Protein AF-A0AAU5P337-F1 (afdb_monomer_lite)

Radius of gyration: 16.89 Å; chains: 1; bounding box: 36×57×41 Å

Foldseek 3Di:
DDPDQWDKDKDWDCDDDPPPPQHTKIFIDGNNFTQWMAGLVGRVAIDGVPHCLLVVLCVVLLCDDPSRDPDDPCSVVSVVVSVCVSVVHPDDPPVPPPPPPVVPPDDD

Structure (mmCIF, N/CA/C/O backbone):
data_AF-A0AAU5P337-F1
#
_entry.id   AF-A0AAU5P337-F1
#
loop_
_atom_site.group_PDB
_atom_site.id
_atom_site.type_symbol
_atom_site.label_atom_id
_atom_site.label_alt_id
_atom_site.label_comp_id
_atom_site.label_asym_id
_atom_site.label_entity_id
_atom_site.label_seq_id
_atom_site.pdbx_PDB_ins_code
_atom_site.Cartn_x
_atom_site.Cartn_y
_atom_site.Cartn_z
_atom_site.occupancy
_atom_site.B_iso_or_equiv
_atom_site.auth_seq_id
_atom_site.auth_comp_id
_atom_site.auth_asym_id
_atom_site.auth_atom_id
_atom_site.pdbx_PDB_model_num
ATOM 1 N N . MET A 1 1 ? -21.782 -4.758 26.496 1.00 41.28 1 MET A N 1
ATOM 2 C CA . MET A 1 1 ? -20.779 -3.850 25.902 1.00 41.28 1 MET A CA 1
ATOM 3 C C . MET A 1 1 ? -20.692 -4.179 24.423 1.00 41.28 1 MET A C 1
ATOM 5 O O . MET A 1 1 ? -20.163 -5.228 24.086 1.00 41.28 1 MET A O 1
ATOM 9 N N . SER A 1 2 ? -21.296 -3.357 23.564 1.00 51.59 2 SER A N 1
ATOM 10 C CA . SER A 1 2 ? -21.122 -3.485 22.115 1.00 51.59 2 SER A CA 1
ATOM 11 C C . SER A 1 2 ? -19.703 -3.025 21.800 1.00 51.59 2 SER A C 1
ATOM 13 O O . SER A 1 2 ? -19.396 -1.854 22.009 1.00 51.59 2 SER A O 1
ATOM 15 N N . ARG A 1 3 ? -18.808 -3.930 21.392 1.00 48.94 3 ARG A N 1
ATOM 16 C CA . ARG A 1 3 ? -17.550 -3.504 20.770 1.00 48.94 3 ARG A CA 1
ATOM 17 C C . ARG A 1 3 ? -17.952 -2.819 19.469 1.00 48.94 3 ARG A C 1
ATOM 19 O O . ARG A 1 3 ? -18.574 -3.464 18.632 1.00 48.94 3 ARG A O 1
ATOM 26 N N . ALA A 1 4 ? -17.663 -1.528 19.328 1.00 57.97 4 ALA A N 1
ATOM 27 C CA . ALA A 1 4 ? -17.612 -0.936 18.000 1.00 57.97 4 ALA A CA 1
ATOM 28 C C . ALA A 1 4 ? -16.667 -1.821 17.176 1.00 57.97 4 ALA A C 1
ATOM 30 O O . ALA A 1 4 ? -15.572 -2.129 17.653 1.00 57.97 4 ALA A O 1
ATOM 31 N N . SER A 1 5 ? -17.119 -2.311 16.022 1.00 65.50 5 SER A N 1
ATOM 32 C CA . SER A 1 5 ? -16.215 -2.869 15.018 1.00 65.50 5 SER A CA 1
ATOM 33 C C . SER A 1 5 ? -15.186 -1.778 14.750 1.00 65.50 5 SER A C 1
ATOM 35 O O . SER A 1 5 ? -15.574 -0.690 14.317 1.00 65.50 5 SER A O 1
ATOM 37 N N . GLY A 1 6 ? -13.932 -1.971 15.152 1.00 73.38 6 GLY A N 1
ATOM 38 C CA . GLY A 1 6 ? -12.950 -0.930 14.903 1.00 73.38 6 GLY A CA 1
ATOM 39 C C . GLY A 1 6 ? -12.652 -0.851 13.409 1.00 73.38 6 GLY A C 1
ATOM 40 O O . GLY A 1 6 ? -12.965 -1.756 12.636 1.00 73.38 6 GLY A O 1
ATOM 41 N N . GLY A 1 7 ? -12.191 0.327 13.000 1.00 87.94 7 GLY A N 1
ATOM 42 C CA . GLY A 1 7 ? -12.037 0.675 11.595 1.00 87.94 7 GLY A CA 1
ATOM 43 C C . GLY A 1 7 ? -10.795 0.058 10.964 1.00 87.94 7 GLY A C 1
ATOM 44 O O . GLY A 1 7 ? -9.827 -0.296 11.646 1.00 87.94 7 GLY A O 1
ATOM 45 N N . GLU A 1 8 ? -10.835 -0.001 9.641 1.00 93.81 8 GLU A N 1
ATOM 46 C CA . GLU A 1 8 ? -9.739 -0.404 8.770 1.00 93.81 8 GLU A CA 1
ATOM 47 C C . GLU A 1 8 ? -9.310 0.802 7.930 1.00 93.81 8 GLU A C 1
ATOM 49 O O . GLU A 1 8 ? -10.153 1.598 7.513 1.00 93.81 8 GLU A O 1
ATOM 54 N N . LEU A 1 9 ? -8.003 0.967 7.722 1.00 94.38 9 LEU A N 1
ATOM 55 C CA . LEU A 1 9 ? -7.424 2.060 6.939 1.00 94.38 9 LEU A CA 1
ATOM 56 C C . LEU A 1 9 ? -6.328 1.509 6.032 1.00 94.38 9 LEU A C 1
ATOM 58 O O . LEU A 1 9 ? -5.388 0.889 6.523 1.00 94.38 9 LEU A O 1
ATOM 62 N N . ALA A 1 10 ? -6.433 1.778 4.735 1.00 94.69 10 ALA A N 1
ATOM 63 C CA . ALA A 1 10 ? -5.391 1.553 3.742 1.00 94.69 10 ALA A CA 1
ATOM 64 C C . ALA A 1 10 ? -4.838 2.926 3.330 1.00 94.69 10 ALA A C 1
ATOM 66 O O . ALA A 1 10 ? -5.605 3.799 2.923 1.00 94.69 10 ALA A O 1
ATOM 67 N N . VAL A 1 11 ? -3.538 3.144 3.508 1.00 93.25 11 VAL A N 1
ATOM 68 C CA . VAL A 1 11 ? -2.886 4.446 3.322 1.00 93.25 11 VAL A CA 1
ATOM 69 C C . VAL A 1 11 ? -1.809 4.310 2.259 1.00 93.25 11 VAL A C 1
ATOM 71 O O . VAL A 1 11 ? -0.882 3.524 2.434 1.00 93.25 11 VAL A O 1
ATOM 74 N N . PHE A 1 12 ? -1.926 5.098 1.194 1.00 90.94 12 PHE A N 1
ATOM 75 C CA . PHE A 1 12 ? -0.897 5.266 0.172 1.00 90.94 12 PHE A CA 1
ATOM 76 C C . PHE A 1 12 ? -0.185 6.600 0.388 1.00 90.94 12 PHE A C 1
ATOM 78 O O . PHE A 1 12 ? -0.835 7.630 0.580 1.00 90.94 12 PHE A O 1
ATOM 85 N N . VAL A 1 13 ? 1.143 6.584 0.344 1.00 87.75 13 VAL A N 1
ATOM 86 C CA . VAL A 1 13 ? 1.988 7.780 0.363 1.00 87.75 13 VAL A CA 1
ATOM 87 C C . VAL A 1 13 ? 2.766 7.796 -0.949 1.00 87.75 13 VAL A C 1
ATOM 89 O O . VAL A 1 13 ? 3.709 7.030 -1.101 1.00 87.75 13 VAL A O 1
ATOM 92 N N . THR A 1 14 ? 2.348 8.628 -1.904 1.00 75.00 14 THR A N 1
ATOM 93 C CA . THR A 1 14 ? 2.892 8.659 -3.277 1.00 75.00 14 THR A CA 1
ATOM 94 C C . THR A 1 14 ? 3.951 9.742 -3.489 1.00 75.00 14 THR A C 1
ATOM 96 O O . THR A 1 14 ? 4.862 9.564 -4.284 1.00 75.00 14 THR A O 1
ATOM 99 N N . GLU A 1 15 ? 3.890 10.848 -2.741 1.00 69.12 15 GLU A N 1
ATOM 100 C CA . GLU A 1 15 ? 4.825 11.975 -2.876 1.00 69.12 15 GLU A CA 1
ATOM 101 C C . GLU A 1 15 ? 5.393 12.402 -1.515 1.00 69.12 15 GLU A C 1
ATOM 103 O O . GLU A 1 15 ? 5.000 13.418 -0.925 1.00 69.12 15 GLU A O 1
ATOM 108 N N . PRO A 1 16 ? 6.332 11.633 -0.953 1.00 61.84 16 PRO A N 1
ATOM 109 C CA . PRO A 1 16 ? 7.034 12.055 0.244 1.00 61.84 16 PRO A CA 1
ATOM 110 C C . PRO A 1 16 ? 7.895 13.280 -0.091 1.00 61.84 16 PRO A C 1
ATOM 112 O O . PRO A 1 16 ? 8.818 13.230 -0.896 1.00 61.84 16 PRO A O 1
ATOM 115 N N . CYS A 1 17 ? 7.566 14.413 0.531 1.00 52.06 17 CYS A N 1
ATOM 116 C CA . CYS A 1 17 ? 8.272 15.689 0.399 1.00 52.06 17 CYS A CA 1
ATOM 117 C C . CYS A 1 17 ? 9.807 15.486 0.292 1.00 52.06 17 CYS A C 1
ATOM 119 O O . CYS A 1 17 ? 10.401 14.910 1.207 1.00 52.06 17 CYS A O 1
ATOM 121 N N . VAL A 1 18 ? 10.441 15.983 -0.788 1.00 51.66 18 VAL A N 1
ATOM 122 C CA . VAL A 1 18 ? 11.848 15.734 -1.227 1.00 51.66 18 VAL A CA 1
ATOM 123 C C . VAL A 1 18 ? 12.895 15.794 -0.101 1.00 51.66 18 VAL A C 1
ATOM 125 O O . VAL A 1 18 ? 13.940 15.152 -0.156 1.00 51.66 18 VAL A O 1
ATOM 128 N N . ALA A 1 19 ? 12.620 16.546 0.963 1.00 56.56 19 ALA A N 1
ATOM 129 C CA . ALA A 1 19 ? 13.494 16.675 2.122 1.00 56.56 19 ALA A CA 1
ATOM 130 C C . ALA A 1 19 ? 13.558 15.436 3.047 1.00 56.56 19 ALA A C 1
ATOM 132 O O . ALA A 1 19 ? 14.375 15.445 3.969 1.00 56.56 19 ALA A O 1
ATOM 133 N N . LYS A 1 20 ? 12.709 14.407 2.876 1.00 50.91 20 LYS A N 1
ATOM 134 C CA . LYS A 1 20 ? 12.522 13.353 3.895 1.00 50.91 20 LYS A CA 1
ATOM 135 C C . LYS A 1 20 ? 13.115 11.965 3.634 1.00 50.91 20 LYS A C 1
ATOM 137 O O . LYS A 1 20 ? 13.039 11.167 4.557 1.00 50.91 20 LYS A O 1
ATOM 142 N N . VAL A 1 21 ? 13.772 11.673 2.505 1.00 56.75 21 VAL A N 1
ATOM 143 C CA . VAL A 1 21 ? 14.495 10.380 2.294 1.00 56.75 21 VAL A CA 1
ATOM 144 C C . VAL A 1 21 ? 13.620 9.139 2.579 1.00 56.75 21 VAL A C 1
ATOM 146 O O . VAL A 1 21 ? 14.101 8.067 2.926 1.00 56.75 21 VAL A O 1
ATOM 149 N N . HIS A 1 22 ? 12.308 9.280 2.472 1.00 63.31 22 HIS A N 1
ATOM 150 C CA . HIS A 1 22 ? 11.375 8.167 2.515 1.00 63.31 22 HIS A CA 1
ATOM 151 C C . HIS A 1 22 ? 10.805 8.117 1.112 1.00 63.31 22 HIS A C 1
ATOM 153 O O . HIS A 1 22 ? 10.319 9.151 0.672 1.00 63.31 22 HIS A O 1
ATOM 159 N N . GLY A 1 23 ? 10.970 7.013 0.387 1.00 72.75 23 GLY A N 1
ATOM 160 C CA . GLY A 1 23 ? 10.268 6.789 -0.871 1.00 72.75 23 GLY A CA 1
ATOM 161 C C . GLY A 1 23 ? 8.783 6.503 -0.636 1.00 72.75 23 GLY A C 1
ATOM 162 O O . GLY A 1 23 ? 8.330 6.502 0.516 1.00 72.75 23 GLY A O 1
ATOM 163 N N . PRO A 1 24 ? 8.009 6.297 -1.710 1.00 86.75 24 PRO A N 1
ATOM 164 C CA . PRO A 1 24 ? 6.599 5.979 -1.588 1.00 86.75 24 PRO A CA 1
ATOM 165 C C . PRO A 1 24 ? 6.379 4.700 -0.772 1.00 86.75 24 PRO A C 1
ATOM 167 O O . PRO A 1 24 ? 7.209 3.782 -0.752 1.00 86.75 24 PRO A O 1
ATOM 170 N N . GLU A 1 25 ? 5.267 4.653 -0.046 1.00 92.19 25 GLU A N 1
ATOM 171 C CA . GLU A 1 25 ? 4.953 3.542 0.851 1.00 92.19 25 GLU A CA 1
ATOM 172 C C . GLU A 1 25 ? 3.453 3.285 0.976 1.00 92.19 25 GLU A C 1
ATOM 174 O O . GLU A 1 25 ? 2.605 4.142 0.705 1.00 92.19 25 GLU A O 1
ATOM 179 N N . PHE A 1 26 ? 3.138 2.082 1.447 1.00 95.00 26 PHE A N 1
ATOM 180 C CA . PHE A 1 26 ? 1.795 1.674 1.811 1.00 95.00 26 PHE A CA 1
ATOM 181 C C . PHE A 1 26 ? 1.745 1.184 3.256 1.00 95.00 26 PHE A C 1
ATOM 183 O O . PHE A 1 26 ? 2.618 0.434 3.701 1.00 95.00 26 PHE A O 1
ATOM 190 N N . ALA A 1 27 ? 0.674 1.540 3.965 1.00 96.50 27 ALA A N 1
ATOM 191 C CA . ALA A 1 27 ? 0.387 1.038 5.301 1.00 96.50 27 ALA A CA 1
ATOM 192 C C . ALA A 1 27 ? -1.094 0.665 5.461 1.00 96.50 27 ALA A C 1
ATOM 194 O O . ALA A 1 27 ? -1.995 1.450 5.167 1.00 96.50 27 ALA A O 1
ATOM 195 N N . TYR A 1 28 ? -1.341 -0.527 6.000 1.00 97.38 28 TYR A N 1
ATOM 196 C CA . TYR A 1 28 ? -2.658 -1.033 6.356 1.00 97.38 28 TYR A CA 1
ATOM 197 C C . TYR A 1 28 ? -2.797 -1.153 7.875 1.00 97.38 28 TYR A C 1
ATOM 199 O O . TYR A 1 28 ? -2.027 -1.850 8.549 1.00 97.38 28 TYR A O 1
ATOM 207 N N . TYR A 1 29 ? -3.816 -0.486 8.412 1.00 96.56 29 TYR A N 1
ATOM 208 C CA . TYR A 1 29 ? -4.160 -0.487 9.825 1.00 96.56 29 TYR A CA 1
ATOM 209 C C . TYR A 1 29 ? -5.522 -1.129 10.062 1.00 96.56 29 TYR A C 1
ATOM 211 O O . TYR A 1 29 ? -6.482 -0.871 9.340 1.00 96.56 29 TYR A O 1
ATOM 219 N N . ARG A 1 30 ? -5.628 -1.874 11.161 1.00 95.38 30 ARG A N 1
ATOM 220 C CA . ARG A 1 30 ? -6.896 -2.376 11.704 1.00 95.38 30 ARG A CA 1
ATOM 221 C C . ARG A 1 30 ? -6.939 -2.096 13.195 1.00 95.38 30 ARG A C 1
ATOM 223 O O . ARG A 1 30 ? -5.966 -2.363 13.903 1.00 95.38 30 ARG A O 1
ATOM 230 N N . ASP A 1 31 ? -8.038 -1.522 13.675 1.00 92.88 31 ASP A N 1
ATOM 231 C CA . ASP A 1 31 ? -8.217 -1.159 15.089 1.00 92.88 31 ASP A CA 1
ATOM 232 C C . ASP A 1 31 ? -7.082 -0.263 15.642 1.00 92.88 31 ASP A C 1
ATOM 234 O O . ASP A 1 31 ? -6.679 -0.376 16.804 1.00 92.88 31 ASP A O 1
ATOM 238 N N . GLY A 1 32 ? -6.522 0.607 14.792 1.00 91.19 32 GLY A N 1
ATOM 239 C CA . GLY A 1 32 ? -5.405 1.496 15.138 1.00 91.19 32 GLY A CA 1
ATOM 240 C C . GLY A 1 32 ? -4.038 0.809 15.254 1.00 91.19 32 GLY A C 1
ATOM 241 O O . GLY A 1 32 ? -3.101 1.404 15.785 1.00 91.19 32 GLY A O 1
ATOM 242 N N . ARG A 1 33 ? -3.901 -0.437 14.789 1.00 94.81 33 ARG A N 1
ATOM 243 C CA . ARG A 1 33 ? -2.638 -1.191 14.781 1.00 94.81 33 ARG A CA 1
ATOM 244 C C . ARG A 1 33 ? -2.163 -1.411 13.357 1.00 94.81 33 ARG A C 1
ATOM 246 O O . ARG A 1 33 ? -2.975 -1.756 12.507 1.00 94.81 33 ARG A O 1
ATOM 253 N N . LEU A 1 34 ? -0.862 -1.250 13.124 1.00 97.06 34 LEU A N 1
ATOM 254 C CA . LEU A 1 34 ? -0.239 -1.568 11.841 1.00 97.06 34 LEU A CA 1
ATOM 255 C C . LEU A 1 34 ? -0.288 -3.082 11.619 1.00 97.06 34 LEU A C 1
ATOM 257 O O . LEU A 1 34 ? 0.387 -3.838 12.325 1.00 97.06 34 LEU A O 1
ATOM 261 N N . VAL A 1 35 ? -1.098 -3.505 10.655 1.00 97.75 35 VAL A N 1
ATOM 262 C CA . VAL A 1 35 ? -1.226 -4.910 10.270 1.00 97.75 35 VAL A CA 1
ATOM 263 C C . VAL A 1 35 ? -0.165 -5.256 9.242 1.00 97.75 35 VAL A C 1
ATOM 265 O O . VAL A 1 35 ? 0.595 -6.189 9.469 1.00 97.75 35 VAL A O 1
ATOM 268 N N . SER A 1 36 ? -0.070 -4.485 8.162 1.00 97.88 36 SER A N 1
ATOM 269 C CA . SER A 1 36 ? 0.911 -4.707 7.101 1.00 97.88 36 SER A CA 1
ATOM 270 C C . SER A 1 36 ? 1.374 -3.375 6.520 1.00 97.88 36 SER A C 1
ATOM 272 O O . SER A 1 36 ? 0.618 -2.407 6.536 1.00 97.88 36 SER A O 1
ATOM 274 N N . GLY A 1 37 ? 2.595 -3.309 6.012 1.00 96.69 37 GLY A N 1
ATOM 275 C CA . GLY A 1 37 ? 3.099 -2.150 5.283 1.00 96.69 37 GLY 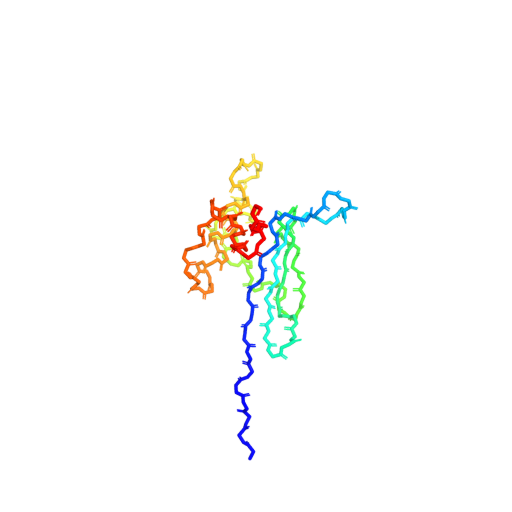A CA 1
ATOM 276 C C . GLY A 1 37 ? 4.334 -2.500 4.467 1.00 96.69 37 GLY A C 1
ATOM 277 O O . GLY A 1 37 ? 5.043 -3.447 4.813 1.00 96.69 37 GLY A O 1
ATOM 278 N N . ILE A 1 38 ? 4.570 -1.754 3.391 1.00 95.44 38 ILE A N 1
ATOM 279 C CA . ILE A 1 38 ? 5.705 -1.936 2.478 1.00 95.44 38 ILE A CA 1
ATOM 280 C C . ILE A 1 38 ? 6.227 -0.578 2.002 1.00 95.44 38 ILE A C 1
ATOM 282 O O . ILE A 1 38 ? 5.455 0.367 1.846 1.00 95.44 38 ILE A O 1
ATOM 286 N N . SER A 1 39 ? 7.526 -0.509 1.714 1.00 92.38 39 SER A N 1
ATOM 287 C CA . SER A 1 39 ? 8.099 0.551 0.879 1.00 92.38 39 SER A CA 1
ATOM 288 C C . SER A 1 39 ? 8.034 0.121 -0.582 1.00 92.38 39 SER A C 1
ATOM 290 O O . SER A 1 39 ? 8.308 -1.040 -0.893 1.00 92.38 39 SER A O 1
ATOM 292 N N . PHE A 1 40 ? 7.714 1.054 -1.474 1.00 90.31 40 PHE A N 1
ATOM 293 C CA . PHE A 1 40 ? 7.605 0.772 -2.904 1.00 90.31 40 PHE A CA 1
ATOM 294 C C . PHE A 1 40 ? 8.969 0.541 -3.561 1.00 90.31 40 PHE A C 1
ATOM 296 O O . PHE A 1 40 ? 9.073 -0.192 -4.539 1.00 90.31 40 PHE A O 1
ATOM 303 N N . GLU A 1 41 ? 10.032 1.081 -2.959 1.00 88.12 41 GLU A N 1
ATOM 304 C CA . GLU A 1 41 ? 11.427 0.847 -3.352 1.00 88.12 41 GLU A CA 1
ATOM 305 C C . GLU A 1 41 ? 11.929 -0.543 -2.924 1.00 88.12 41 GLU A C 1
ATOM 307 O O . GLU A 1 41 ? 13.009 -0.990 -3.311 1.00 88.12 41 GLU A O 1
ATOM 312 N N . SER A 1 42 ? 11.202 -1.225 -2.037 1.00 90.00 42 SER A N 1
ATOM 313 C CA . SER A 1 42 ? 11.613 -2.501 -1.446 1.00 90.00 42 SER A CA 1
ATOM 314 C C . SER A 1 42 ? 10.402 -3.378 -1.084 1.00 90.00 42 SER A C 1
ATOM 316 O O . SER A 1 42 ? 10.274 -3.811 0.065 1.00 90.00 42 SER A O 1
ATOM 318 N N . PRO A 1 43 ? 9.528 -3.715 -2.057 1.00 91.12 43 PRO A N 1
ATOM 319 C CA . PRO A 1 43 ? 8.219 -4.329 -1.803 1.00 91.12 43 PRO A CA 1
ATOM 320 C C . PRO A 1 43 ? 8.297 -5.766 -1.261 1.00 91.12 43 PRO A C 1
ATOM 322 O O . PRO A 1 43 ? 7.318 -6.300 -0.749 1.00 91.12 43 PRO A O 1
ATOM 325 N N . SER A 1 44 ? 9.474 -6.399 -1.323 1.00 92.44 44 SER A N 1
ATOM 326 C CA . SER A 1 44 ? 9.727 -7.713 -0.709 1.00 92.44 44 SER A CA 1
ATOM 327 C C . SER A 1 44 ? 9.899 -7.660 0.818 1.00 92.44 44 SER A C 1
ATOM 329 O O . SER A 1 44 ? 9.907 -8.709 1.464 1.00 92.44 44 SER A O 1
ATOM 331 N N . TYR A 1 45 ? 10.060 -6.469 1.405 1.00 92.75 45 TYR A N 1
ATOM 332 C CA . TYR A 1 45 ? 10.323 -6.282 2.833 1.00 92.75 45 TYR A CA 1
ATOM 333 C C . TYR A 1 45 ? 9.113 -5.658 3.537 1.00 92.75 45 TYR A C 1
ATOM 335 O O . TYR A 1 45 ? 9.004 -4.440 3.665 1.00 92.75 45 TYR A O 1
ATOM 343 N N . GLY A 1 46 ? 8.207 -6.514 4.010 1.00 94.75 46 GLY A N 1
ATOM 344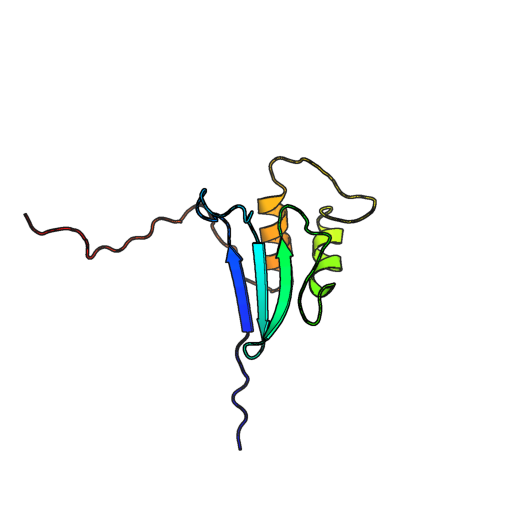 C CA . GLY A 1 46 ? 7.023 -6.099 4.761 1.00 94.75 46 GLY A CA 1
ATOM 345 C C . GLY A 1 46 ? 7.285 -5.793 6.240 1.00 94.75 46 GLY A C 1
ATOM 346 O O . GLY A 1 46 ? 8.188 -6.354 6.868 1.00 94.75 46 GLY A O 1
ATOM 347 N N . VAL A 1 47 ? 6.445 -4.936 6.821 1.00 96.44 47 VAL A N 1
ATOM 348 C CA . VAL A 1 47 ? 6.407 -4.597 8.256 1.00 96.44 47 VAL A CA 1
ATOM 349 C C . VAL A 1 47 ? 5.000 -4.784 8.832 1.00 96.44 47 VAL A C 1
ATOM 351 O O . VAL A 1 47 ? 4.030 -4.909 8.094 1.00 96.44 47 VAL A O 1
ATOM 354 N N . GLY A 1 48 ? 4.869 -4.774 10.162 1.00 96.88 48 GLY A N 1
ATOM 355 C CA . GLY A 1 48 ? 3.585 -4.924 10.857 1.00 96.88 48 GLY A CA 1
ATOM 356 C C . GLY A 1 48 ? 3.408 -6.295 11.508 1.00 96.88 48 GLY A C 1
ATOM 357 O O . GLY A 1 48 ? 4.361 -7.062 11.641 1.00 96.88 48 GLY A O 1
ATOM 358 N N . THR A 1 49 ? 2.195 -6.583 11.984 1.00 97.44 49 THR A N 1
ATOM 359 C CA . THR A 1 49 ? 1.879 -7.874 12.622 1.00 97.44 49 THR A CA 1
ATOM 360 C C . THR A 1 49 ? 1.687 -9.018 11.628 1.00 97.44 49 THR A C 1
ATOM 362 O O . THR A 1 49 ? 1.819 -10.173 12.020 1.00 97.44 49 THR A O 1
ATOM 365 N N . GLU A 1 50 ? 1.367 -8.698 10.376 1.00 97.56 50 GLU A N 1
ATOM 366 C CA . GLU A 1 50 ? 1.188 -9.614 9.244 1.00 97.56 50 GLU A CA 1
ATOM 367 C C . GLU A 1 50 ? 2.006 -9.071 8.046 1.00 97.56 50 GLU A C 1
ATOM 369 O O . GLU A 1 50 ? 1.442 -8.567 7.068 1.00 97.56 50 GLU A O 1
ATOM 374 N N . PRO A 1 51 ? 3.353 -9.082 8.132 1.00 97.00 51 PRO A N 1
ATOM 375 C CA . PRO A 1 51 ? 4.210 -8.426 7.143 1.00 97.00 51 PRO A CA 1
ATOM 376 C C . PRO A 1 51 ? 4.133 -9.081 5.756 1.00 97.00 51 PRO A C 1
ATOM 378 O O . PRO A 1 51 ? 4.254 -8.389 4.751 1.00 97.00 51 PRO A O 1
ATOM 381 N N . GLU A 1 52 ? 3.864 -10.384 5.672 1.00 96.94 52 GLU A N 1
ATOM 382 C CA . GLU A 1 52 ? 3.689 -11.106 4.405 1.00 96.94 52 GLU A CA 1
ATOM 383 C C . GLU A 1 52 ? 2.286 -11.000 3.774 1.00 96.94 52 GLU A C 1
ATOM 385 O O . GLU A 1 52 ? 2.045 -11.619 2.736 1.00 96.94 52 GLU A O 1
ATOM 390 N N . LEU A 1 53 ? 1.357 -10.230 4.358 1.00 97.38 53 LEU A N 1
ATOM 391 C CA . LEU A 1 53 ? -0.045 -10.165 3.912 1.00 97.38 53 LEU A CA 1
ATOM 392 C C . LEU A 1 53 ? -0.192 -9.850 2.413 1.00 97.38 53 LEU A C 1
ATOM 394 O O . LEU A 1 53 ? -1.023 -10.451 1.735 1.00 97.38 53 LEU A O 1
ATOM 398 N N . LEU A 1 54 ? 0.630 -8.932 1.898 1.00 96.75 54 LEU A N 1
ATOM 399 C CA . LEU A 1 54 ? 0.584 -8.483 0.503 1.00 96.75 54 LEU A CA 1
ATOM 400 C C . LEU A 1 54 ? 1.419 -9.344 -0.452 1.00 96.75 54 LEU A C 1
ATOM 402 O O . LEU A 1 54 ? 1.294 -9.195 -1.667 1.00 96.75 54 LEU A O 1
ATOM 406 N N . ALA A 1 55 ? 2.244 -10.262 0.058 1.00 96.25 55 ALA A N 1
ATOM 407 C CA . ALA A 1 55 ? 3.163 -11.032 -0.776 1.00 96.25 55 ALA A CA 1
ATOM 408 C C . ALA A 1 55 ? 2.461 -11.805 -1.913 1.00 96.25 55 ALA A C 1
ATOM 410 O O . ALA A 1 55 ? 2.968 -11.769 -3.035 1.00 96.25 55 ALA A O 1
ATOM 411 N N . PRO A 1 56 ? 1.288 -12.446 -1.709 1.00 96.44 56 PRO A N 1
ATOM 412 C CA . PRO A 1 56 ? 0.581 -13.115 -2.800 1.00 96.44 56 PRO A CA 1
ATOM 413 C C . PRO A 1 56 ? 0.140 -12.159 -3.915 1.00 96.44 56 PRO A C 1
ATOM 415 O O . PRO A 1 56 ? 0.290 -12.493 -5.088 1.00 96.44 56 PRO A O 1
ATOM 418 N N . ALA A 1 57 ? -0.366 -10.973 -3.561 1.00 96.44 57 ALA A N 1
ATOM 419 C CA . ALA A 1 57 ? -0.818 -9.975 -4.531 1.00 96.44 57 ALA A CA 1
ATOM 420 C C . ALA A 1 57 ? 0.361 -9.403 -5.331 1.00 96.44 57 ALA A C 1
ATOM 422 O O . ALA A 1 57 ? 0.322 -9.369 -6.558 1.00 96.44 57 ALA A O 1
ATOM 423 N N . LEU A 1 58 ? 1.447 -9.045 -4.641 1.00 95.88 58 LEU A N 1
ATOM 424 C CA . LEU A 1 58 ? 2.663 -8.528 -5.271 1.00 95.88 58 LEU A CA 1
ATOM 425 C C . LEU A 1 58 ? 3.342 -9.583 -6.159 1.00 95.88 58 LEU A C 1
ATOM 427 O O . LEU A 1 58 ? 3.830 -9.259 -7.237 1.00 95.88 58 LEU A O 1
ATOM 431 N N . THR A 1 59 ? 3.334 -10.855 -5.747 1.00 96.25 59 THR A N 1
ATOM 432 C CA . THR A 1 59 ? 3.869 -11.957 -6.567 1.00 96.25 59 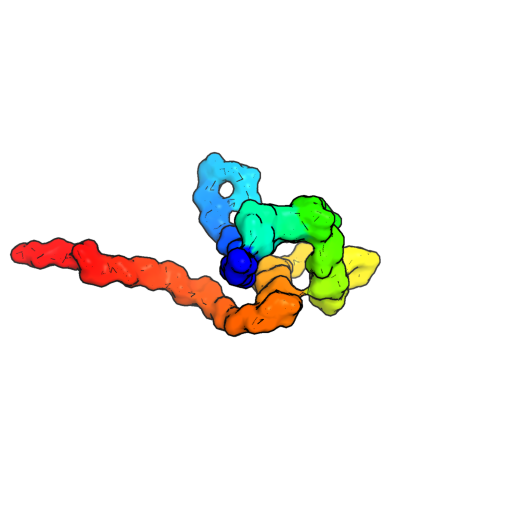THR A CA 1
ATOM 433 C C . THR A 1 59 ? 3.023 -12.163 -7.822 1.00 96.25 59 THR A C 1
ATOM 435 O O . THR A 1 59 ? 3.566 -12.311 -8.911 1.00 96.25 59 THR A O 1
ATOM 438 N N . ALA A 1 60 ? 1.691 -12.150 -7.696 1.00 95.38 60 ALA A N 1
ATOM 439 C CA . ALA A 1 60 ? 0.787 -12.303 -8.838 1.00 95.38 60 ALA A CA 1
ATOM 440 C C . ALA A 1 60 ? 0.921 -11.158 -9.856 1.00 95.38 60 ALA A C 1
ATOM 442 O O . ALA A 1 60 ? 0.720 -11.375 -11.048 1.00 95.38 60 ALA A O 1
ATOM 443 N N . ALA A 1 61 ? 1.292 -9.966 -9.388 1.00 93.88 61 ALA A N 1
ATOM 444 C CA . ALA A 1 61 ? 1.595 -8.806 -10.215 1.00 93.88 61 ALA A CA 1
ATOM 445 C C . ALA A 1 61 ? 3.037 -8.790 -10.766 1.00 93.88 61 ALA A C 1
ATOM 447 O O . ALA A 1 61 ? 3.417 -7.832 -11.431 1.00 93.88 61 ALA A O 1
ATOM 448 N N . GLY A 1 62 ? 3.855 -9.812 -10.489 1.00 94.50 62 GLY A N 1
ATOM 449 C CA . GLY A 1 62 ? 5.241 -9.871 -10.963 1.00 94.50 62 GLY A CA 1
ATOM 450 C C . GLY A 1 62 ? 6.165 -8.827 -10.326 1.00 94.50 62 GLY A C 1
ATOM 451 O O . GLY A 1 62 ? 7.182 -8.487 -10.913 1.00 94.50 62 GLY A O 1
ATOM 452 N N . LEU A 1 63 ? 5.827 -8.307 -9.141 1.00 93.75 63 LEU A N 1
ATOM 453 C CA . LEU A 1 63 ? 6.605 -7.268 -8.446 1.00 93.75 63 LEU A CA 1
ATOM 454 C C . LEU A 1 63 ? 7.631 -7.844 -7.461 1.00 93.75 63 LEU A C 1
ATOM 456 O O . LEU A 1 63 ? 8.584 -7.174 -7.075 1.00 93.75 63 LEU A O 1
ATOM 460 N N . ILE A 1 64 ? 7.423 -9.085 -7.013 1.00 93.81 64 ILE A N 1
ATOM 461 C CA . ILE A 1 64 ? 8.330 -9.801 -6.112 1.00 93.81 64 ILE A CA 1
ATOM 462 C C . ILE A 1 64 ? 8.419 -11.280 -6.504 1.00 93.81 64 ILE A C 1
ATOM 464 O O . ILE A 1 64 ? 7.521 -11.823 -7.147 1.00 93.81 64 ILE A O 1
ATOM 468 N N . GLY A 1 65 ? 9.479 -11.954 -6.057 1.00 91.19 65 GLY A N 1
ATOM 469 C CA . GLY A 1 65 ? 9.691 -13.380 -6.311 1.00 91.19 65 GLY A CA 1
ATOM 470 C C . GLY A 1 65 ? 10.596 -13.667 -7.518 1.00 91.19 65 GLY A C 1
ATOM 471 O O . GLY A 1 65 ? 11.226 -12.759 -8.053 1.00 91.19 65 GLY A O 1
ATOM 472 N N . PRO A 1 66 ? 10.733 -14.946 -7.911 1.00 90.06 66 PRO A N 1
ATOM 473 C CA . PRO A 1 66 ? 11.697 -15.371 -8.931 1.00 90.06 66 PRO A CA 1
ATOM 474 C C . PRO A 1 66 ? 11.349 -14.896 -10.346 1.00 90.06 66 PRO A C 1
ATOM 476 O O . PRO A 1 66 ? 12.249 -14.768 -11.170 1.00 90.06 66 PRO A O 1
ATOM 479 N N . ASP A 1 67 ? 10.068 -14.639 -10.604 1.00 88.94 67 ASP A N 1
ATOM 480 C CA . ASP A 1 67 ? 9.544 -14.184 -11.893 1.00 88.94 67 ASP A CA 1
ATOM 481 C C . ASP A 1 67 ? 9.299 -12.663 -11.907 1.00 88.94 67 ASP A C 1
ATOM 483 O O . ASP A 1 67 ? 8.537 -12.173 -12.735 1.00 88.94 67 ASP A O 1
ATOM 487 N N . ALA A 1 68 ? 9.896 -11.922 -10.963 1.00 88.50 68 ALA A N 1
ATOM 488 C CA . ALA A 1 68 ? 9.698 -10.484 -10.863 1.00 88.50 68 ALA A CA 1
ATOM 489 C C . ALA A 1 68 ? 10.276 -9.747 -12.079 1.00 88.50 68 ALA A C 1
ATOM 491 O O . ALA A 1 68 ? 11.418 -9.983 -12.487 1.00 88.50 68 ALA A O 1
ATOM 492 N N . GLU A 1 69 ? 9.494 -8.821 -12.619 1.00 83.88 69 GLU A N 1
ATOM 493 C CA . GLU A 1 69 ? 9.908 -7.911 -13.679 1.00 83.88 69 GLU A CA 1
ATOM 494 C C . GLU A 1 69 ? 10.454 -6.644 -13.016 1.00 83.88 69 GLU A C 1
ATOM 496 O O . GLU A 1 69 ? 9.690 -5.810 -12.554 1.00 83.88 69 GLU A O 1
ATOM 501 N N . ILE A 1 70 ? 11.780 -6.548 -12.887 1.00 74.75 70 ILE A N 1
ATOM 502 C CA . ILE A 1 70 ? 12.451 -5.433 -12.199 1.00 74.75 70 ILE A CA 1
ATOM 503 C C . ILE A 1 70 ? 12.743 -4.301 -13.194 1.00 74.75 70 ILE A C 1
ATOM 505 O O . ILE A 1 70 ? 13.101 -4.578 -14.342 1.00 74.75 70 ILE A O 1
ATOM 509 N N . ASP A 1 71 ? 12.676 -3.054 -12.719 1.00 68.69 71 ASP A N 1
ATOM 510 C CA . ASP A 1 71 ? 13.058 -1.827 -13.437 1.00 68.69 71 ASP A CA 1
ATOM 511 C C . ASP A 1 71 ? 12.110 -1.466 -14.592 1.00 68.69 71 ASP A C 1
ATOM 513 O O . ASP A 1 71 ? 12.545 -0.958 -15.633 1.00 68.69 71 ASP A O 1
ATOM 517 N N . LEU A 1 72 ? 10.811 -1.727 -14.430 1.00 71.38 72 LEU A N 1
ATOM 518 C CA . LEU A 1 72 ? 9.811 -1.183 -15.340 1.00 71.38 72 LEU A CA 1
ATOM 519 C C . LEU A 1 72 ? 9.376 0.204 -14.864 1.00 71.38 72 LEU A C 1
ATOM 521 O O . LEU A 1 72 ? 9.195 0.453 -13.674 1.00 71.38 72 LEU A O 1
ATOM 525 N N . ASP A 1 73 ? 9.172 1.116 -15.815 1.00 76.50 73 ASP A N 1
ATOM 526 C CA . ASP A 1 73 ? 8.745 2.490 -15.522 1.00 76.50 73 ASP A CA 1
ATOM 527 C C . ASP A 1 73 ? 7.350 2.554 -14.845 1.00 76.50 73 ASP A C 1
ATOM 529 O 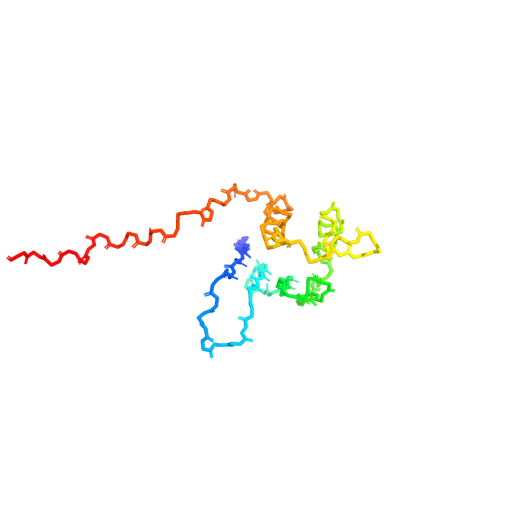O . ASP A 1 73 ? 6.954 3.614 -14.367 1.00 76.50 73 ASP A O 1
ATOM 533 N N . ASP A 1 74 ? 6.600 1.441 -14.795 1.00 81.44 74 ASP A N 1
ATOM 534 C CA . ASP A 1 74 ? 5.245 1.332 -14.230 1.00 81.44 74 ASP A CA 1
ATOM 535 C C . ASP A 1 74 ? 5.154 0.596 -12.876 1.00 81.44 74 ASP A C 1
ATOM 537 O O . ASP A 1 74 ? 4.045 0.306 -12.416 1.00 81.44 74 ASP A O 1
ATOM 541 N N . ASP A 1 75 ? 6.277 0.295 -12.213 1.00 85.88 75 ASP A N 1
ATOM 542 C CA . ASP A 1 75 ? 6.293 -0.518 -10.983 1.00 85.88 75 ASP A CA 1
ATOM 543 C C . ASP A 1 75 ? 5.392 0.049 -9.871 1.00 85.88 75 ASP A C 1
ATOM 545 O O . ASP A 1 75 ? 4.641 -0.697 -9.239 1.00 85.88 75 ASP A O 1
ATOM 549 N N . GLU A 1 76 ? 5.410 1.365 -9.642 1.00 87.75 76 GLU A N 1
ATOM 550 C CA . GLU A 1 76 ? 4.581 2.007 -8.612 1.00 87.75 76 GLU A CA 1
ATOM 551 C C . GLU A 1 76 ? 3.085 1.927 -8.937 1.00 87.75 76 GLU A C 1
ATOM 553 O O . GLU A 1 76 ? 2.275 1.581 -8.073 1.00 87.75 76 GLU A O 1
ATOM 558 N N . GLU A 1 77 ? 2.697 2.180 -10.191 1.00 88.25 77 GLU A N 1
ATOM 559 C CA . GLU A 1 77 ? 1.301 2.044 -10.620 1.00 88.25 77 GLU A CA 1
ATOM 560 C C . GLU A 1 77 ? 0.815 0.605 -10.450 1.00 88.25 77 GLU A C 1
ATOM 562 O O . GLU A 1 77 ? -0.301 0.358 -9.979 1.00 88.25 77 GLU A O 1
ATOM 567 N N . ARG A 1 78 ? 1.658 -0.363 -10.810 1.00 91.38 78 ARG A N 1
ATOM 568 C CA . ARG A 1 78 ? 1.354 -1.785 -10.671 1.00 91.38 78 ARG A CA 1
ATOM 569 C C . ARG A 1 78 ? 1.222 -2.191 -9.206 1.00 91.38 78 ARG A C 1
ATOM 571 O O . ARG A 1 78 ? 0.315 -2.957 -8.873 1.00 91.38 78 ARG A O 1
ATOM 578 N N . GLN A 1 79 ? 2.063 -1.645 -8.326 1.00 91.94 79 GLN A N 1
ATOM 579 C CA . GLN A 1 79 ? 1.950 -1.821 -6.876 1.00 91.94 79 GLN A CA 1
ATOM 580 C C . GLN A 1 79 ? 0.622 -1.267 -6.348 1.00 91.94 79 GLN A C 1
ATOM 582 O O . GLN A 1 79 ? -0.101 -1.986 -5.655 1.00 91.94 79 GLN A O 1
ATOM 587 N N . VAL A 1 80 ? 0.247 -0.037 -6.718 1.00 92.06 80 VAL A N 1
ATOM 588 C CA . VAL A 1 80 ? -1.030 0.572 -6.301 1.00 92.06 80 VAL A CA 1
ATOM 589 C C . VAL A 1 80 ? -2.220 -0.257 -6.771 1.00 92.06 80 VAL A C 1
ATOM 591 O O . VAL A 1 80 ? -3.129 -0.512 -5.977 1.00 92.06 80 VAL A O 1
ATOM 594 N N . ARG A 1 81 ? -2.213 -0.718 -8.026 1.00 92.69 81 ARG A N 1
ATOM 595 C CA . ARG A 1 81 ? -3.282 -1.563 -8.583 1.00 92.69 81 ARG A CA 1
ATOM 596 C C . ARG A 1 81 ? -3.395 -2.887 -7.834 1.00 92.69 81 ARG A C 1
ATOM 598 O O . ARG A 1 81 ? -4.469 -3.207 -7.339 1.00 92.69 81 ARG A O 1
ATOM 605 N N . ALA A 1 82 ? -2.285 -3.607 -7.661 1.00 94.69 82 ALA A N 1
ATOM 606 C CA . ALA A 1 82 ? -2.276 -4.893 -6.965 1.00 94.69 82 ALA A CA 1
ATOM 607 C C . ALA A 1 82 ? -2.782 -4.779 -5.515 1.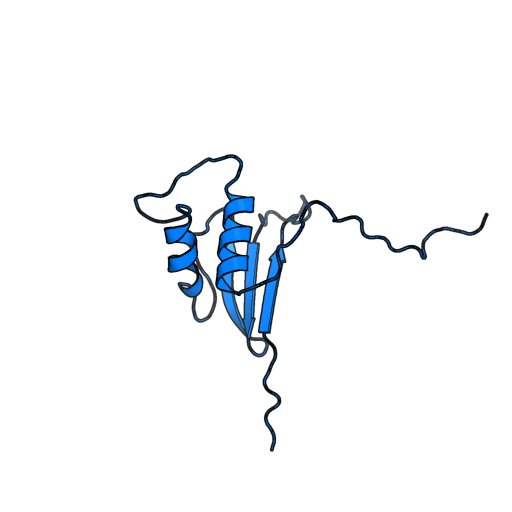00 94.69 82 ALA A C 1
ATOM 609 O O . ALA A 1 82 ? -3.531 -5.637 -5.044 1.00 94.69 82 ALA A O 1
ATOM 610 N N . ILE A 1 83 ? -2.397 -3.712 -4.809 1.00 94.88 83 ILE A N 1
ATOM 611 C CA . ILE A 1 83 ? -2.842 -3.453 -3.434 1.00 94.88 83 ILE A CA 1
ATOM 612 C C . ILE A 1 83 ? -4.322 -3.051 -3.407 1.00 94.88 83 ILE A C 1
ATOM 614 O O . ILE A 1 83 ? -5.079 -3.554 -2.576 1.00 94.88 83 ILE A O 1
ATOM 618 N N . SER A 1 84 ? -4.754 -2.177 -4.316 1.00 94.12 84 SER A N 1
ATOM 619 C CA . SER A 1 84 ? -6.151 -1.736 -4.406 1.00 94.12 84 SER A CA 1
ATOM 620 C C . SER A 1 84 ? -7.088 -2.904 -4.703 1.00 94.12 84 SER A C 1
ATOM 622 O O . SER A 1 84 ? -8.083 -3.075 -3.997 1.00 94.12 84 SER A O 1
ATOM 624 N N . ASP A 1 85 ? -6.719 -3.766 -5.651 1.00 94.81 85 ASP A N 1
ATOM 625 C CA . ASP A 1 85 ? -7.458 -4.985 -5.986 1.00 94.81 85 ASP A CA 1
ATOM 626 C C . ASP A 1 85 ? -7.529 -5.948 -4.796 1.00 94.81 85 ASP A C 1
ATO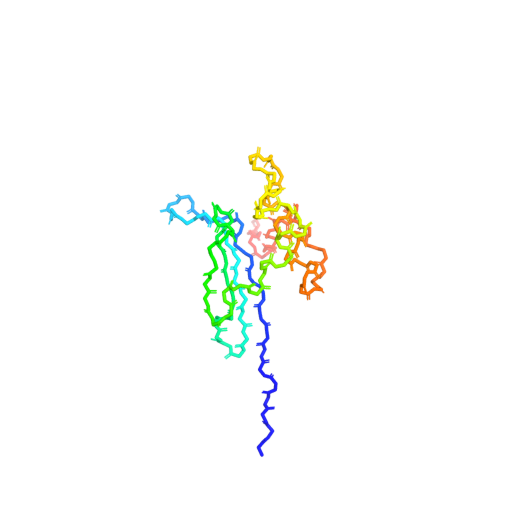M 628 O O . ASP A 1 85 ? -8.591 -6.497 -4.498 1.00 94.81 85 ASP A O 1
ATOM 632 N N . PHE A 1 86 ? -6.417 -6.124 -4.073 1.00 95.38 86 PHE A N 1
ATOM 633 C CA . PHE A 1 86 ? -6.362 -6.990 -2.893 1.00 95.38 86 PHE A CA 1
ATOM 634 C C . PHE A 1 86 ? -7.344 -6.552 -1.797 1.00 95.38 86 PHE A C 1
ATOM 636 O O . PHE A 1 86 ? -7.999 -7.394 -1.179 1.00 95.38 86 PHE A O 1
ATOM 643 N N . PHE A 1 87 ? -7.468 -5.244 -1.565 1.00 93.50 87 PHE A N 1
ATOM 644 C CA . PHE A 1 87 ? -8.383 -4.682 -0.567 1.00 93.50 87 PHE A CA 1
ATOM 645 C C . PHE A 1 87 ? -9.791 -4.386 -1.111 1.00 93.50 87 PHE A C 1
ATOM 647 O O . PHE A 1 87 ? -10.666 -3.995 -0.336 1.00 93.50 87 PHE A O 1
ATOM 654 N N . GLY A 1 88 ? -10.034 -4.572 -2.412 1.00 92.56 88 GLY A N 1
ATOM 655 C CA . GLY A 1 88 ? -11.298 -4.207 -3.057 1.00 92.56 88 GLY A CA 1
ATOM 656 C C . GLY A 1 88 ? -11.589 -2.704 -2.991 1.00 92.56 88 GLY A C 1
ATOM 657 O O . GLY A 1 88 ? -12.745 -2.307 -2.822 1.00 92.56 88 GLY A O 1
ATOM 658 N N . LEU A 1 89 ? -10.544 -1.875 -3.056 1.00 88.94 89 LEU A N 1
ATOM 659 C CA . LEU A 1 89 ? -10.669 -0.420 -3.070 1.00 88.94 89 LEU A CA 1
ATOM 660 C C . LEU A 1 89 ? -11.218 0.048 -4.426 1.00 88.94 89 LEU A C 1
ATOM 662 O O . LEU A 1 89 ? -10.984 -0.609 -5.441 1.00 88.94 89 LEU A O 1
ATOM 666 N N . PRO A 1 90 ? -11.954 1.173 -4.471 1.00 83.06 90 PRO A N 1
ATOM 667 C CA . PRO A 1 90 ? -12.287 1.801 -5.745 1.00 83.06 90 PRO A CA 1
ATOM 668 C C . PRO A 1 90 ? -11.004 2.164 -6.503 1.00 83.06 90 PRO A C 1
ATOM 670 O O . PRO A 1 90 ? -9.987 2.463 -5.875 1.00 83.06 90 PRO A O 1
ATOM 673 N N . GLU A 1 91 ? -11.062 2.159 -7.837 1.00 71.81 91 GLU A N 1
ATOM 674 C CA . GLU A 1 91 ? -9.941 2.606 -8.666 1.00 71.81 91 GLU A CA 1
ATOM 675 C C . GLU A 1 91 ? -9.532 4.022 -8.240 1.00 71.81 91 GLU A C 1
ATOM 677 O O . GLU A 1 91 ? -10.347 4.948 -8.235 1.00 71.81 91 GLU A O 1
ATOM 682 N N . LEU A 1 92 ? -8.276 4.164 -7.816 1.00 64.69 92 LEU A N 1
ATOM 683 C CA . LEU A 1 92 ? -7.710 5.447 -7.432 1.00 64.69 92 LEU A CA 1
ATOM 684 C C . LEU A 1 92 ? -7.219 6.135 -8.704 1.00 64.69 92 LEU A C 1
ATOM 686 O O . LEU A 1 92 ? -6.227 5.713 -9.295 1.00 64.69 92 LEU A O 1
ATOM 690 N N . ASP A 1 93 ? -7.918 7.186 -9.125 1.00 61.91 93 ASP A N 1
ATOM 691 C CA . ASP A 1 93 ? -7.418 8.078 -10.165 1.00 61.91 93 ASP A CA 1
ATOM 692 C C . ASP A 1 93 ? -6.334 8.977 -9.553 1.00 61.91 93 ASP A C 1
ATOM 694 O O . ASP A 1 93 ? -6.618 9.955 -8.864 1.00 61.91 93 ASP A O 1
ATOM 698 N N . LEU A 1 94 ? -5.068 8.595 -9.739 1.00 57.06 94 LEU A N 1
ATOM 699 C CA . LEU A 1 94 ? -3.915 9.358 -9.247 1.00 57.06 94 LEU A CA 1
ATOM 700 C C . LEU A 1 94 ? -3.598 10.585 -10.126 1.00 57.06 94 LEU A C 1
ATOM 702 O O . LEU A 1 94 ? -2.626 11.288 -9.859 1.00 57.06 94 LEU A O 1
ATOM 706 N N . SER A 1 95 ? -4.400 10.851 -11.166 1.00 53.53 95 SER A N 1
ATOM 707 C CA . SER A 1 95 ? -4.288 12.041 -12.020 1.00 53.53 95 SER A CA 1
ATOM 708 C C . SER A 1 95 ? -4.947 13.287 -11.416 1.00 53.53 95 SER A C 1
ATOM 710 O O . SER A 1 95 ? -4.631 14.397 -11.847 1.00 53.53 95 SER A O 1
ATOM 712 N N . GLU A 1 96 ? -5.821 13.138 -10.415 1.00 47.22 96 GLU A N 1
ATOM 713 C CA . GLU A 1 96 ? -6.529 14.239 -9.747 1.00 47.22 96 GLU A CA 1
ATOM 714 C C . GLU A 1 96 ? -6.039 14.472 -8.305 1.00 47.22 96 GLU A C 1
ATOM 716 O O . GLU A 1 96 ? -6.782 14.362 -7.332 1.00 47.22 96 GLU A O 1
ATOM 721 N N . THR A 1 97 ? -4.785 14.891 -8.144 1.00 47.09 97 THR A N 1
ATOM 722 C CA . THR A 1 97 ? -4.360 15.674 -6.967 1.00 47.09 97 THR A CA 1
ATOM 723 C C . THR A 1 97 ? -4.500 17.176 -7.247 1.00 47.09 97 THR A C 1
ATOM 725 O O . THR A 1 97 ? -3.577 17.956 -7.025 1.00 47.09 97 THR A O 1
ATOM 728 N N . GLU A 1 98 ? -5.668 17.631 -7.719 1.00 47.97 98 GLU A N 1
ATOM 729 C CA . GLU A 1 98 ? -6.048 19.038 -7.544 1.00 47.97 98 GLU A CA 1
ATOM 730 C C . GLU A 1 98 ? -6.720 19.165 -6.171 1.00 47.97 98 GLU A C 1
ATOM 732 O O . GLU A 1 98 ? -7.909 18.903 -5.996 1.00 47.97 98 GLU A O 1
ATOM 737 N N . LEU A 1 99 ? -5.932 19.532 -5.158 1.00 50.66 99 LEU A N 1
ATOM 738 C CA . LEU A 1 99 ? -6.454 20.034 -3.890 1.00 50.66 99 LEU A CA 1
ATOM 739 C C . LEU A 1 99 ? -7.178 21.358 -4.164 1.00 50.66 99 LEU A C 1
ATOM 741 O O . LEU A 1 99 ? -6.622 22.438 -3.966 1.00 50.66 99 LEU A O 1
ATOM 745 N N . ALA A 1 100 ? -8.421 21.280 -4.626 1.00 44.50 100 ALA A N 1
ATOM 746 C CA . ALA A 1 100 ? -9.331 22.402 -4.562 1.00 44.50 100 ALA A CA 1
ATOM 747 C C . ALA A 1 100 ? -9.663 22.639 -3.081 1.00 44.50 100 ALA A C 1
ATOM 749 O O . ALA A 1 100 ? -10.576 22.027 -2.526 1.00 44.50 100 ALA A O 1
ATOM 750 N N . ASP A 1 101 ? -8.912 23.531 -2.436 1.00 48.56 101 ASP A N 1
ATOM 751 C CA . ASP A 1 101 ? -9.467 24.365 -1.374 1.00 48.56 101 ASP A CA 1
ATOM 752 C C . ASP A 1 101 ? -9.998 25.645 -2.046 1.00 48.56 101 ASP A C 1
ATOM 754 O O . ASP A 1 101 ? -9.234 26.583 -2.294 1.00 48.56 101 ASP A O 1
ATOM 758 N N . PRO A 1 102 ? -11.283 25.681 -2.451 1.00 53.53 102 PRO A N 1
ATOM 759 C CA . PRO A 1 102 ? -11.861 26.840 -3.124 1.00 53.53 102 PRO A CA 1
ATOM 760 C C . PRO A 1 102 ? -12.009 28.067 -2.208 1.00 53.53 102 PRO A C 1
ATOM 762 O O . PRO A 1 102 ? -12.475 29.101 -2.685 1.00 53.53 102 PRO A O 1
ATOM 765 N N . ASP A 1 103 ? -11.630 27.986 -0.926 1.00 55.84 103 ASP A N 1
ATOM 766 C CA . ASP A 1 103 ? -11.786 29.074 0.050 1.00 55.84 103 ASP A CA 1
ATOM 767 C C . ASP A 1 103 ? -10.551 29.999 0.139 1.00 55.84 103 ASP A C 1
ATOM 769 O O . ASP A 1 103 ? -10.549 30.969 0.895 1.00 55.84 103 ASP A O 1
ATOM 773 N N . LEU A 1 104 ? -9.508 29.756 -0.669 1.00 53.94 104 LEU A N 1
ATOM 774 C CA . LEU A 1 104 ? -8.331 30.633 -0.812 1.00 53.94 104 LEU A CA 1
ATOM 775 C C . LEU A 1 104 ? -8.367 31.514 -2.075 1.00 53.94 104 LEU A C 1
ATOM 777 O O . LEU A 1 104 ? -7.325 31.925 -2.587 1.00 53.94 104 LEU A O 1
ATOM 781 N N . VAL A 1 105 ? -9.558 31.839 -2.582 1.00 62.38 105 VAL A N 1
ATOM 782 C CA . VAL A 1 105 ? -9.716 32.977 -3.499 1.00 62.38 105 VAL A CA 1
ATOM 783 C C . VAL A 1 105 ? -9.978 34.219 -2.649 1.00 62.38 105 VAL A C 1
ATOM 785 O O . VAL A 1 105 ? -11.091 34.427 -2.172 1.00 62.38 105 VAL A O 1
ATOM 788 N N . ASP A 1 106 ? -8.941 35.034 -2.439 1.00 56.44 106 ASP A N 1
ATOM 789 C CA . ASP A 1 106 ? -9.090 36.368 -1.846 1.00 56.44 106 ASP A CA 1
ATOM 790 C C . ASP A 1 106 ? -10.112 37.170 -2.682 1.00 56.44 106 ASP A C 1
ATOM 792 O O . ASP A 1 106 ? -9.951 37.259 -3.906 1.00 56.44 106 ASP A O 1
ATOM 796 N N . PRO A 1 107 ? -11.178 37.734 -2.085 1.00 63.41 107 PRO A N 1
ATOM 797 C CA . PRO A 1 107 ? -12.026 38.674 -2.801 1.00 63.41 107 PRO A CA 1
ATOM 798 C C . PRO A 1 107 ? -11.229 39.958 -3.080 1.00 63.41 107 PRO A C 1
ATOM 800 O O . PRO A 1 107 ? -10.631 40.522 -2.165 1.00 63.41 107 PRO A O 1
ATOM 803 N N . GLU A 1 108 ? -11.228 40.381 -4.349 1.00 62.72 108 GLU A N 1
ATOM 804 C CA . GLU A 1 108 ? -10.512 41.561 -4.875 1.00 62.72 108 GLU A CA 1
ATOM 805 C C . GLU A 1 108 ? -10.680 42.858 -4.061 1.00 62.72 108 GLU A C 1
ATOM 807 O O . GLU A 1 108 ? -11.806 43.145 -3.582 1.00 62.72 108 GLU A O 1
#

Secondary structure (DSSP, 8-state):
-------EEEEEE----GGG----EEEEEETTEEEEEEETT-TT-EESSSTTTTHHHHHHTTSSSTT---S-TTHHHHHHHHHHHHHTPPP--TT------GGG----

Sequence (108 aa):
MSRASGGELAVFVTEPCVAKVHGPEFAYYRDGRLVSGISFESPSYGVGTEPELLAPALTAAGLIGPDAEIDLDDDEERQVRAISDFFGLPELDLSETELADPDLVDPE

pLDDT: mean 81.08, std 17.45, range [41.28, 97.88]